Protein AF-A0ABD3CPG3-F1 (afdb_monomer_lite)

Secondary structure (DSSP, 8-state):
-HHHHHHHHHHHHHHHHHT-SS-SS---HHHHHHHHHHHHHHHHHHHHS----HHHHHHHHHHHHHHHHHHHHHHHHHH-TT----HHHHHHHHHHHHHHHHHHHHTSGGGSS-------------------------

Radius of gyration: 28.07 Å; chains: 1; bounding box: 62×87×64 Å

Organism: NCBI:txid1961234

pLDDT: mean 78.07, std 17.66, range [39.59, 97.38]

Structure (mmCIF, N/CA/C/O backbone):
data_AF-A0ABD3CPG3-F1
#
_entry.id   AF-A0ABD3CPG3-F1
#
loop_
_atom_site.group_PDB
_atom_site.id
_atom_site.type_symbol
_atom_site.label_atom_id
_atom_site.label_alt_id
_atom_site.label_comp_id
_atom_site.label_asym_id
_atom_site.label_entity_id
_atom_site.label_seq_id
_atom_site.pdbx_PDB_ins_code
_atom_site.Cartn_x
_atom_site.Cartn_y
_atom_site.Cartn_z
_atom_site.occupancy
_atom_site.B_iso_or_equiv
_atom_site.auth_seq_id
_atom_site.auth_comp_id
_atom_site.auth_asym_id
_atom_site.auth_atom_id
_atom_site.pdbx_PDB_model_num
ATOM 1 N N . MET A 1 1 ? 2.772 -10.998 -11.131 1.00 83.88 1 MET A N 1
ATOM 2 C CA . MET A 1 1 ? 3.399 -9.819 -10.514 1.00 83.88 1 MET A CA 1
ATOM 3 C C . MET A 1 1 ? 3.023 -9.788 -9.049 1.00 83.88 1 MET A C 1
ATOM 5 O O . MET A 1 1 ? 1.831 -9.742 -8.748 1.00 83.88 1 MET A O 1
ATOM 9 N N . ALA A 1 2 ? 4.011 -9.883 -8.163 1.00 90.69 2 ALA A N 1
ATOM 10 C CA . ALA A 1 2 ? 3.793 -9.853 -6.719 1.00 90.69 2 ALA A CA 1
ATOM 11 C C . ALA A 1 2 ? 3.176 -8.510 -6.305 1.00 90.69 2 ALA A C 1
ATOM 13 O O . ALA A 1 2 ? 2.151 -8.494 -5.635 1.00 90.69 2 ALA A O 1
ATOM 14 N N . ALA A 1 3 ? 3.704 -7.401 -6.834 1.00 93.81 3 ALA A N 1
ATOM 15 C CA . ALA A 1 3 ? 3.208 -6.053 -6.559 1.00 93.81 3 ALA A CA 1
ATOM 16 C C . ALA A 1 3 ? 1.709 -5.890 -6.831 1.00 93.81 3 ALA A C 1
ATOM 18 O O . ALA A 1 3 ? 0.969 -5.377 -5.995 1.00 93.81 3 ALA A O 1
ATOM 19 N N . TYR A 1 4 ? 1.246 -6.348 -7.998 1.00 94.81 4 TYR A N 1
ATOM 20 C CA . TYR A 1 4 ? -0.163 -6.239 -8.368 1.00 94.81 4 TYR A CA 1
ATOM 21 C C . TYR A 1 4 ? -1.054 -7.044 -7.417 1.00 94.81 4 TYR A C 1
ATOM 23 O O . TYR A 1 4 ? -2.069 -6.535 -6.947 1.00 94.81 4 TYR A O 1
ATOM 31 N N . ALA A 1 5 ? -0.655 -8.280 -7.100 1.00 95.75 5 ALA A N 1
ATOM 32 C CA . ALA A 1 5 ? -1.394 -9.133 -6.177 1.00 95.75 5 ALA A CA 1
ATOM 33 C C . ALA A 1 5 ? -1.479 -8.511 -4.772 1.00 95.75 5 ALA A C 1
ATOM 35 O O . ALA A 1 5 ? -2.570 -8.443 -4.209 1.00 95.75 5 ALA A O 1
ATOM 36 N N . SER A 1 6 ? -0.371 -7.976 -4.249 1.00 95.69 6 SER A N 1
ATOM 37 C CA . SER A 1 6 ? -0.346 -7.294 -2.950 1.00 95.69 6 SER A CA 1
ATOM 38 C C . SER A 1 6 ? -1.242 -6.050 -2.942 1.00 95.69 6 SER A C 1
ATOM 40 O O . SER A 1 6 ? -2.033 -5.859 -2.023 1.00 95.69 6 SER A O 1
ATOM 42 N N . LEU A 1 7 ? -1.210 -5.226 -3.997 1.00 97.06 7 LEU A N 1
ATOM 43 C CA . LEU A 1 7 ? -2.098 -4.062 -4.129 1.00 97.06 7 LEU A CA 1
ATOM 44 C C . LEU A 1 7 ? -3.584 -4.452 -4.172 1.00 97.06 7 LEU A C 1
ATOM 46 O O . LEU A 1 7 ? -4.422 -3.765 -3.583 1.00 97.06 7 LEU A O 1
ATOM 50 N N . VAL A 1 8 ? -3.917 -5.553 -4.855 1.00 96.62 8 VAL A N 1
ATOM 51 C CA . VAL A 1 8 ? -5.273 -6.119 -4.850 1.00 96.62 8 VAL A CA 1
ATOM 52 C C . VAL A 1 8 ? -5.670 -6.570 -3.442 1.00 96.62 8 VAL A C 1
ATOM 54 O O . VAL A 1 8 ? -6.793 -6.272 -3.035 1.00 96.62 8 VAL A O 1
ATOM 57 N N . SER A 1 9 ? -4.768 -7.210 -2.687 1.00 96.31 9 SER A N 1
ATOM 58 C CA . SER A 1 9 ? -5.029 -7.616 -1.294 1.00 96.31 9 SER A CA 1
ATOM 59 C C . SER A 1 9 ? -5.400 -6.414 -0.423 1.00 96.31 9 SER A C 1
ATOM 61 O O . SER A 1 9 ? -6.479 -6.372 0.172 1.00 96.31 9 SER A O 1
ATOM 63 N N . VAL A 1 10 ? -4.585 -5.353 -0.460 1.00 95.12 10 VAL A N 1
ATOM 64 C CA . VAL A 1 10 ? -4.842 -4.123 0.307 1.00 95.12 10 VAL A CA 1
ATOM 65 C C . VAL A 1 10 ? -6.179 -3.487 -0.086 1.00 95.12 10 VAL A C 1
ATOM 67 O O . VAL A 1 10 ? -6.959 -3.085 0.780 1.00 95.12 10 VAL A O 1
ATOM 70 N N . MET A 1 11 ? -6.488 -3.414 -1.385 1.00 94.88 11 MET A N 1
ATOM 71 C CA . MET A 1 11 ? -7.777 -2.895 -1.859 1.00 94.88 11 MET A CA 1
ATOM 72 C C . MET A 1 11 ? -8.952 -3.737 -1.345 1.00 94.88 11 MET A C 1
ATOM 74 O O . MET A 1 11 ? -9.971 -3.186 -0.925 1.00 94.88 11 MET A O 1
ATOM 78 N N . HIS A 1 12 ? -8.813 -5.062 -1.348 1.00 94.06 12 HIS A N 1
ATOM 79 C CA . HIS A 1 12 ? -9.841 -5.973 -0.860 1.00 94.06 12 HIS A CA 1
ATOM 80 C C . HIS A 1 12 ? -10.108 -5.788 0.640 1.00 94.06 12 HIS A C 1
ATOM 82 O O . HIS A 1 12 ? -11.267 -5.721 1.061 1.00 94.06 12 HIS A O 1
ATOM 88 N N . ILE A 1 13 ? -9.053 -5.620 1.439 1.00 90.69 13 ILE A N 1
ATOM 89 C CA . ILE A 1 13 ? -9.151 -5.320 2.871 1.00 90.69 13 ILE A CA 1
ATOM 90 C C . ILE A 1 13 ? -9.888 -3.991 3.087 1.00 90.69 13 ILE A C 1
ATOM 92 O O . ILE A 1 13 ? -10.866 -3.937 3.836 1.00 90.69 13 ILE A O 1
ATOM 96 N N . ILE A 1 14 ? -9.494 -2.933 2.369 1.00 89.31 14 ILE A N 1
ATOM 97 C CA . ILE A 1 14 ? -10.147 -1.614 2.429 1.00 89.31 14 ILE A CA 1
ATOM 98 C C . ILE A 1 14 ? -11.648 -1.717 2.121 1.00 89.31 14 ILE A C 1
ATOM 100 O O . ILE A 1 14 ? -12.474 -1.169 2.855 1.00 89.31 14 ILE A O 1
ATOM 104 N N . GLN A 1 15 ? -12.015 -2.433 1.055 1.00 88.94 15 GLN A N 1
ATOM 105 C CA . GLN A 1 15 ? -13.411 -2.625 0.656 1.00 88.94 15 GLN A CA 1
ATOM 106 C C . GLN A 1 15 ? -14.205 -3.416 1.699 1.00 88.94 15 GLN A C 1
ATOM 108 O O . GLN A 1 15 ? -15.339 -3.053 2.018 1.00 88.94 15 GLN A O 1
ATOM 113 N N . THR A 1 16 ? -13.609 -4.470 2.254 1.00 86.12 16 THR A N 1
ATOM 114 C CA . THR A 1 16 ? -14.237 -5.314 3.278 1.00 86.12 16 THR A CA 1
ATOM 115 C C . THR A 1 16 ? -14.566 -4.506 4.530 1.00 86.12 16 THR A C 1
ATOM 117 O O . THR A 1 16 ? -15.680 -4.583 5.044 1.00 86.12 16 THR A O 1
ATOM 120 N N . ILE A 1 17 ? -13.637 -3.659 4.977 1.00 82.88 17 ILE A N 1
ATOM 121 C CA . ILE A 1 17 ? -13.836 -2.766 6.124 1.00 82.88 17 ILE A CA 1
ATOM 122 C C . ILE A 1 17 ? -14.933 -1.741 5.836 1.00 82.88 17 ILE A C 1
ATOM 124 O O . ILE A 1 17 ? -15.800 -1.514 6.679 1.00 82.88 17 ILE A O 1
ATOM 128 N N . HIS A 1 18 ? -14.903 -1.124 4.652 1.00 81.06 18 HIS A N 1
ATOM 129 C CA . HIS A 1 18 ? -15.864 -0.092 4.265 1.00 81.06 18 HIS A CA 1
ATOM 130 C C . HIS A 1 18 ? -17.300 -0.630 4.194 1.00 81.06 18 HIS A C 1
ATOM 132 O O . HIS A 1 18 ? -18.243 0.058 4.579 1.00 81.06 18 HIS A O 1
ATOM 138 N N . ASN A 1 19 ? -17.471 -1.867 3.726 1.00 82.75 19 ASN A N 1
ATOM 139 C CA . ASN A 1 19 ? -18.782 -2.497 3.565 1.00 82.75 19 ASN A CA 1
ATOM 140 C C . ASN A 1 19 ? -19.282 -3.199 4.839 1.00 82.75 19 ASN A C 1
ATOM 142 O O . ASN A 1 19 ? -20.386 -3.747 4.845 1.00 82.75 19 ASN A O 1
ATOM 146 N N . HIS A 1 20 ? -18.497 -3.198 5.920 1.00 78.94 20 HIS A N 1
ATOM 147 C CA . HIS A 1 20 ? -18.881 -3.853 7.162 1.00 78.94 20 HIS A CA 1
ATOM 148 C C . HIS A 1 20 ? -19.984 -3.050 7.888 1.00 78.94 20 HIS A C 1
ATOM 150 O O . HIS A 1 20 ? -19.841 -1.842 8.076 1.00 78.94 20 HIS A O 1
ATOM 156 N N . PRO A 1 21 ? -21.073 -3.686 8.370 1.00 76.12 21 PRO A N 1
ATOM 157 C CA . PRO A 1 21 ? -22.209 -2.991 8.996 1.00 76.12 21 PRO A CA 1
ATOM 158 C C . PRO A 1 21 ? -21.849 -2.250 10.293 1.00 76.12 21 PRO A C 1
ATOM 160 O O . PRO A 1 21 ? -22.571 -1.355 10.729 1.00 76.12 21 PRO A O 1
ATOM 163 N N . ARG A 1 22 ? -20.739 -2.630 10.929 1.00 74.94 22 ARG A N 1
ATOM 164 C CA . ARG A 1 22 ? -20.135 -1.931 12.069 1.00 74.94 22 ARG A CA 1
ATOM 165 C C . ARG A 1 22 ? -18.634 -1.851 11.834 1.00 74.94 22 ARG A C 1
ATOM 167 O O . ARG A 1 22 ? -17.937 -2.750 12.304 1.00 74.94 22 ARG A O 1
ATOM 174 N N . PRO A 1 23 ? -18.140 -0.898 11.029 1.00 69.94 23 PRO A N 1
ATOM 175 C CA . PRO A 1 23 ? -16.740 -0.868 10.639 1.00 69.94 23 PRO A CA 1
ATOM 176 C C . PRO A 1 23 ? -15.877 -0.942 11.895 1.00 69.94 23 PRO A C 1
ATOM 178 O O . PRO A 1 23 ? -16.100 -0.145 12.810 1.00 69.94 23 PRO A O 1
ATOM 181 N N . PRO A 1 24 ? -14.927 -1.886 11.971 1.00 65.81 24 PRO A N 1
ATOM 182 C CA . PRO A 1 24 ? -14.122 -2.064 13.169 1.00 65.81 24 PRO A CA 1
ATOM 183 C C . PRO A 1 24 ? -13.219 -0.864 13.452 1.00 65.81 24 PRO A C 1
ATOM 185 O O . PRO A 1 24 ? -12.471 -0.929 14.403 1.00 65.81 24 PRO A O 1
ATOM 188 N N . ILE A 1 25 ? -13.246 0.189 12.625 1.00 66.50 25 ILE A N 1
ATOM 189 C CA . ILE A 1 25 ? -12.276 1.275 12.591 1.00 66.50 25 ILE A CA 1
ATOM 190 C C . ILE A 1 25 ? -12.991 2.559 12.163 1.00 66.50 25 ILE A C 1
ATOM 192 O O . ILE A 1 25 ? -13.694 2.578 11.148 1.00 66.50 25 ILE A O 1
ATOM 196 N N . SER A 1 26 ? -12.752 3.669 12.863 1.00 66.38 26 SER A N 1
ATOM 197 C CA . SER A 1 26 ? -13.087 5.011 12.369 1.00 66.38 26 SER A CA 1
ATOM 198 C C . SER A 1 26 ? -12.035 5.466 11.353 1.00 66.38 26 SER A C 1
ATOM 200 O O . SER A 1 26 ? -11.229 6.367 11.585 1.00 66.38 26 SER A O 1
ATOM 202 N N . PHE A 1 27 ? -11.999 4.797 10.202 1.00 65.00 27 PHE A N 1
ATOM 203 C CA . PHE A 1 27 ? -11.052 5.134 9.149 1.00 65.00 27 PHE A CA 1
ATOM 204 C C . PHE A 1 27 ? -11.272 6.575 8.677 1.00 65.00 27 PHE A C 1
ATOM 206 O O . PHE A 1 27 ? -12.356 6.958 8.234 1.00 65.00 27 PHE A O 1
ATOM 213 N N . TYR A 1 28 ? -10.228 7.399 8.762 1.00 66.81 28 TYR A N 1
ATOM 214 C CA . TYR A 1 28 ? -10.306 8.785 8.323 1.00 66.81 28 TYR A CA 1
ATOM 215 C C . TYR A 1 28 ? -10.476 8.814 6.800 1.00 66.81 28 TYR A C 1
ATOM 217 O O . TYR A 1 28 ? -9.536 8.512 6.059 1.00 66.81 28 TYR A O 1
ATOM 225 N N . ASN A 1 29 ? -11.657 9.229 6.329 1.00 72.75 29 ASN A N 1
ATOM 226 C CA . ASN A 1 29 ? -12.033 9.233 4.907 1.00 72.75 29 ASN A CA 1
ATOM 227 C C . ASN A 1 29 ? -10.952 9.818 3.977 1.00 72.75 29 ASN A C 1
ATOM 229 O O . ASN A 1 29 ? -10.787 9.364 2.849 1.00 72.75 29 ASN A O 1
ATOM 233 N N . LYS A 1 30 ? -10.176 10.809 4.441 1.00 83.00 30 LYS A N 1
ATOM 234 C CA . LYS A 1 30 ? -9.095 11.423 3.650 1.00 83.00 30 LYS A CA 1
ATOM 235 C C . LYS A 1 30 ? -7.890 10.501 3.430 1.00 83.00 30 LYS A C 1
ATOM 237 O O . LYS A 1 30 ? -7.390 10.447 2.312 1.00 83.00 30 LYS A O 1
ATOM 242 N N . GLN A 1 31 ? -7.416 9.802 4.465 1.00 84.00 31 GLN A N 1
ATOM 243 C CA . GLN A 1 31 ? -6.269 8.893 4.333 1.00 84.00 31 GLN A CA 1
ATOM 244 C C . GLN A 1 31 ? -6.640 7.680 3.497 1.00 84.00 31 GLN A C 1
ATOM 246 O O . GLN A 1 31 ? -5.894 7.321 2.595 1.00 84.00 31 GLN A O 1
ATOM 251 N N . LEU A 1 32 ? -7.825 7.118 3.743 1.00 84.06 32 LEU A N 1
ATOM 252 C CA . LEU A 1 32 ? -8.318 5.974 2.990 1.00 84.06 32 LEU A CA 1
ATOM 253 C C . LEU A 1 32 ? -8.492 6.314 1.510 1.00 84.06 32 LEU A C 1
ATOM 255 O O . LEU A 1 32 ? -8.044 5.567 0.647 1.00 84.06 32 LEU A O 1
ATOM 259 N N . LYS A 1 33 ? -9.062 7.487 1.211 1.00 88.06 33 LYS A N 1
ATOM 260 C CA . LYS A 1 33 ? -9.171 7.981 -0.163 1.00 88.06 33 LYS A CA 1
ATOM 261 C C . LYS A 1 33 ? -7.800 8.176 -0.808 1.00 88.06 33 LYS A C 1
ATOM 263 O O . LYS A 1 33 ? -7.614 7.785 -1.952 1.00 88.06 33 LYS A O 1
ATOM 268 N N . SER A 1 34 ? -6.836 8.749 -0.085 1.00 91.38 34 SER A N 1
ATOM 269 C CA . SER A 1 34 ? -5.472 8.919 -0.599 1.00 91.38 34 SER A CA 1
ATOM 270 C C . SER A 1 34 ? -4.797 7.577 -0.88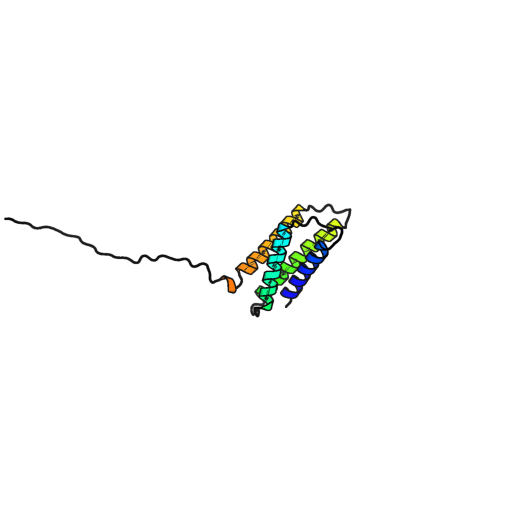6 1.00 91.38 34 SER A C 1
ATOM 272 O O . SER A 1 34 ? -4.178 7.424 -1.932 1.00 91.38 34 SER A O 1
ATOM 274 N N . LEU A 1 35 ? -4.938 6.610 0.022 1.00 92.50 35 LEU A N 1
ATOM 275 C CA . LEU A 1 35 ? -4.408 5.260 -0.138 1.00 92.50 35 LEU A CA 1
ATOM 276 C C . LEU A 1 35 ? -5.055 4.552 -1.335 1.00 92.50 35 LEU A C 1
ATOM 278 O O . LEU A 1 35 ? -4.346 4.054 -2.199 1.00 92.50 35 LEU A O 1
ATOM 282 N N . THR A 1 36 ? -6.385 4.599 -1.434 1.00 93.31 36 THR A N 1
ATOM 283 C CA . THR A 1 36 ? -7.156 4.029 -2.553 1.00 93.31 36 THR A CA 1
ATOM 284 C C . THR A 1 36 ? -6.699 4.617 -3.886 1.00 93.31 36 THR A C 1
ATOM 286 O O . THR A 1 36 ? -6.396 3.871 -4.810 1.00 93.31 36 THR A O 1
ATOM 289 N N . ASN A 1 37 ? -6.573 5.946 -3.973 1.00 94.56 37 ASN A N 1
ATOM 290 C CA . ASN A 1 37 ? -6.106 6.620 -5.185 1.00 94.56 37 ASN A CA 1
ATOM 291 C C . ASN A 1 37 ? -4.697 6.164 -5.585 1.00 94.56 37 ASN A C 1
ATOM 293 O O . ASN A 1 37 ? -4.449 5.911 -6.762 1.00 94.56 37 ASN A O 1
ATOM 297 N N . ASN A 1 38 ? -3.787 6.047 -4.613 1.00 94.81 38 ASN A N 1
ATOM 298 C CA . ASN A 1 38 ? -2.430 5.576 -4.868 1.00 94.81 38 ASN A CA 1
ATOM 299 C C . ASN A 1 38 ? -2.412 4.129 -5.368 1.00 94.81 38 ASN A C 1
ATOM 301 O O . ASN A 1 38 ? -1.724 3.837 -6.341 1.00 94.81 38 ASN A O 1
ATOM 305 N N . ILE A 1 39 ? -3.187 3.244 -4.738 1.00 95.50 39 ILE A N 1
ATOM 306 C CA . ILE A 1 39 ? -3.281 1.835 -5.131 1.00 95.50 39 ILE A CA 1
ATOM 307 C C . ILE A 1 39 ? -3.836 1.711 -6.551 1.00 95.50 39 ILE A C 1
ATOM 309 O O . ILE A 1 39 ? -3.230 1.038 -7.378 1.00 95.50 39 ILE A O 1
ATOM 313 N N . THR A 1 40 ? -4.938 2.401 -6.861 1.00 95.19 40 THR A N 1
ATOM 314 C CA . THR A 1 40 ? -5.540 2.378 -8.202 1.00 95.19 40 THR A CA 1
ATOM 315 C C . THR A 1 40 ? -4.572 2.884 -9.266 1.00 95.19 40 THR A C 1
ATOM 317 O O . THR A 1 40 ? -4.456 2.266 -10.321 1.00 95.19 40 THR A O 1
ATOM 320 N N . PHE A 1 41 ? -3.843 3.969 -8.988 1.00 94.19 41 PHE A N 1
ATOM 321 C CA . PHE A 1 41 ? -2.820 4.469 -9.905 1.00 94.19 41 PHE A CA 1
ATOM 322 C C . PHE A 1 41 ? -1.736 3.413 -10.174 1.00 94.19 41 PHE A C 1
ATOM 324 O O . PHE A 1 41 ? -1.393 3.155 -11.325 1.00 94.19 41 PHE A O 1
ATOM 331 N N . LEU A 1 42 ? -1.215 2.776 -9.121 1.00 94.06 42 LEU A N 1
ATOM 332 C CA . LEU A 1 42 ? -0.153 1.774 -9.240 1.00 94.06 42 LEU A CA 1
ATOM 333 C C . LEU A 1 42 ? -0.628 0.503 -9.958 1.00 94.06 42 LEU A C 1
ATOM 335 O O . LEU A 1 42 ? 0.113 -0.046 -10.767 1.00 94.06 42 LEU A O 1
ATOM 339 N N . GLN A 1 43 ? -1.866 0.063 -9.718 1.00 94.19 43 GLN A N 1
ATOM 340 C CA . GLN A 1 43 ? -2.480 -1.052 -10.446 1.00 94.19 43 GLN A CA 1
ATOM 341 C C . GLN A 1 43 ? -2.584 -0.750 -11.945 1.00 94.19 43 GLN A C 1
ATOM 343 O O . GLN A 1 43 ? -2.125 -1.548 -12.756 1.00 94.19 43 GLN A O 1
ATOM 348 N N . GLN A 1 44 ? -3.098 0.428 -12.313 1.00 92.81 44 GLN A N 1
ATOM 349 C CA . GLN A 1 44 ? -3.176 0.857 -13.716 1.00 92.81 44 GLN A CA 1
ATOM 350 C C . GLN A 1 44 ? -1.792 0.951 -14.363 1.00 92.81 44 GLN A C 1
ATOM 352 O O . GLN A 1 44 ? -1.614 0.573 -15.523 1.00 92.8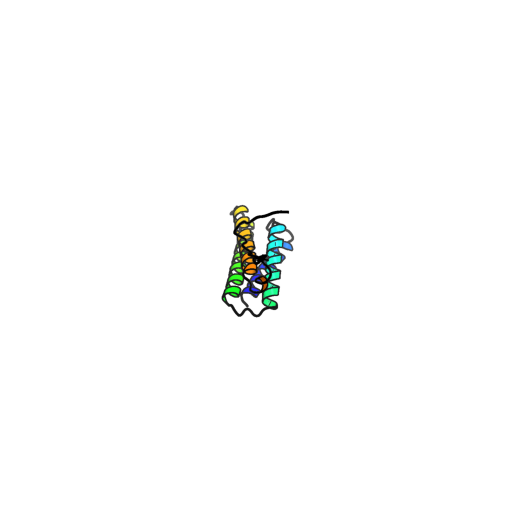1 44 GLN A O 1
ATOM 357 N N . PHE A 1 45 ? -0.801 1.444 -13.617 1.00 90.81 45 PHE A N 1
ATOM 358 C CA . PHE A 1 45 ? 0.578 1.505 -14.081 1.00 90.81 45 PHE A CA 1
ATOM 359 C C . PHE A 1 45 ? 1.120 0.108 -14.405 1.00 90.81 45 PHE A C 1
ATOM 361 O O . PHE A 1 45 ? 1.618 -0.085 -15.512 1.00 90.81 45 PHE A O 1
ATOM 368 N N . LEU A 1 46 ? 0.954 -0.851 -13.487 1.00 90.94 46 LEU A N 1
ATOM 369 C CA . LEU A 1 46 ? 1.379 -2.250 -13.631 1.00 90.94 46 LEU A CA 1
ATOM 370 C C . LEU A 1 46 ? 0.666 -2.989 -14.773 1.00 90.94 46 LEU A C 1
ATOM 372 O O . LEU A 1 46 ? 1.246 -3.877 -15.385 1.00 90.94 46 LEU A O 1
ATOM 376 N N . GLU A 1 47 ? -0.588 -2.644 -15.060 1.00 90.56 47 GLU A N 1
ATOM 377 C CA . GLU A 1 47 ? -1.338 -3.216 -16.187 1.00 90.56 47 GLU A CA 1
ATOM 378 C C . GLU A 1 47 ? -0.886 -2.651 -17.538 1.00 90.56 47 GLU A C 1
ATOM 380 O O . GLU A 1 47 ? -0.928 -3.346 -18.552 1.00 90.56 47 GLU A O 1
ATOM 385 N N . THR A 1 48 ? -0.476 -1.381 -17.560 1.00 87.06 48 THR A N 1
ATOM 386 C CA . THR A 1 48 ? -0.167 -0.655 -18.801 1.00 87.06 48 THR A CA 1
ATOM 387 C C . THR A 1 48 ? 1.309 -0.751 -19.188 1.00 87.06 48 THR A C 1
ATOM 389 O O . THR A 1 48 ? 1.642 -0.663 -20.369 1.00 87.06 48 THR A O 1
ATOM 392 N N . HIS A 1 49 ? 2.203 -0.919 -18.213 1.00 83.00 49 HIS A N 1
ATOM 393 C CA . HIS A 1 49 ? 3.647 -0.919 -18.425 1.00 83.00 49 HIS A CA 1
ATOM 394 C C . HIS A 1 49 ? 4.233 -2.275 -18.048 1.00 83.00 49 HIS A C 1
ATOM 396 O O . HIS A 1 49 ? 4.013 -2.773 -16.947 1.00 83.00 49 HIS A O 1
ATOM 402 N N . SER A 1 50 ? 5.039 -2.843 -18.945 1.00 77.44 50 SER A N 1
ATOM 403 C CA . SER A 1 50 ? 5.907 -3.961 -18.586 1.00 77.44 50 SER A CA 1
ATOM 404 C C . SER A 1 50 ? 7.001 -3.424 -17.671 1.00 77.44 50 SER A C 1
ATOM 406 O O . SER A 1 50 ? 7.821 -2.611 -18.100 1.00 77.44 50 SER A O 1
ATOM 408 N N . ILE A 1 51 ? 6.993 -3.832 -16.405 1.00 74.44 51 ILE A N 1
ATOM 409 C CA . ILE A 1 51 ? 8.079 -3.500 -15.489 1.00 74.44 51 ILE A CA 1
ATOM 410 C C . ILE A 1 51 ? 9.275 -4.379 -15.856 1.00 74.44 51 ILE A C 1
ATOM 412 O O . ILE A 1 51 ? 9.241 -5.588 -15.673 1.00 74.44 51 ILE A O 1
ATOM 416 N N . GLU A 1 52 ? 10.310 -3.760 -16.417 1.00 71.12 52 GLU A N 1
ATOM 417 C CA . GLU A 1 52 ? 11.605 -4.407 -16.678 1.00 71.12 52 GLU A CA 1
ATOM 418 C C . GLU A 1 52 ? 12.556 -4.296 -15.471 1.00 71.12 52 GLU A C 1
ATOM 420 O O . GLU A 1 52 ? 13.575 -4.980 -15.418 1.00 71.12 52 GLU A O 1
ATOM 425 N N . ASP A 1 53 ? 12.227 -3.427 -14.509 1.00 74.50 53 ASP A N 1
ATOM 426 C CA . ASP A 1 53 ? 12.975 -3.216 -13.269 1.00 74.50 53 ASP A CA 1
ATOM 427 C C . ASP A 1 53 ? 12.297 -3.934 -12.095 1.00 74.50 53 ASP A C 1
ATOM 429 O O . ASP A 1 53 ? 11.385 -3.395 -11.456 1.00 74.50 53 ASP A O 1
ATOM 433 N N . ASP A 1 54 ? 12.790 -5.132 -11.776 1.00 76.94 54 ASP A N 1
ATOM 434 C CA . ASP A 1 54 ? 12.364 -5.920 -10.612 1.00 76.94 54 ASP A CA 1
ATOM 435 C C . ASP A 1 54 ? 12.431 -5.110 -9.298 1.00 76.94 54 ASP A C 1
ATOM 437 O O . ASP A 1 54 ? 11.682 -5.374 -8.353 1.00 76.94 54 ASP A O 1
ATOM 441 N N . GLY A 1 55 ? 13.286 -4.080 -9.226 1.00 87.25 55 GLY A N 1
ATOM 442 C CA . GLY A 1 55 ? 13.399 -3.188 -8.074 1.00 87.25 55 GLY A CA 1
ATOM 443 C C . GLY A 1 55 ? 12.160 -2.317 -7.857 1.00 87.25 55 GLY A C 1
ATOM 444 O O . GLY A 1 55 ? 11.734 -2.127 -6.714 1.00 87.25 55 GLY A O 1
ATOM 445 N N . LEU A 1 56 ? 11.540 -1.811 -8.928 1.00 89.56 56 LEU A N 1
ATOM 446 C CA . LEU A 1 56 ? 10.293 -1.050 -8.830 1.00 89.56 56 LEU A CA 1
ATOM 447 C C . LEU A 1 56 ? 9.133 -1.955 -8.409 1.00 89.56 56 LEU A C 1
ATOM 449 O O . LEU A 1 56 ? 8.346 -1.564 -7.544 1.00 89.56 56 LEU A O 1
ATOM 453 N N . GLU A 1 57 ? 9.050 -3.165 -8.974 1.00 91.50 57 GLU A N 1
ATOM 454 C CA . GLU A 1 57 ? 8.037 -4.143 -8.570 1.00 91.50 57 GLU A CA 1
ATOM 455 C C . GLU A 1 57 ? 8.185 -4.495 -7.082 1.00 91.50 57 GLU A C 1
ATOM 457 O O . GLU A 1 57 ? 7.210 -4.406 -6.334 1.00 91.50 57 GLU A O 1
ATOM 462 N N . SER A 1 58 ? 9.404 -4.803 -6.623 1.00 93.12 58 SER A N 1
ATOM 463 C CA . SER A 1 58 ? 9.667 -5.125 -5.215 1.00 93.12 58 SER A CA 1
ATOM 464 C C . SER A 1 58 ? 9.255 -3.987 -4.284 1.00 93.12 58 SER A C 1
ATOM 466 O O . SER A 1 58 ? 8.527 -4.221 -3.327 1.00 93.12 58 SER A O 1
ATOM 468 N N . ARG A 1 59 ? 9.627 -2.736 -4.589 1.00 94.94 59 ARG A N 1
ATOM 469 C CA . ARG A 1 59 ? 9.263 -1.573 -3.756 1.00 94.94 59 ARG A CA 1
ATOM 470 C C . ARG A 1 59 ? 7.751 -1.386 -3.634 1.00 94.94 59 ARG A C 1
ATOM 472 O O . ARG A 1 59 ? 7.268 -1.010 -2.568 1.00 94.94 59 ARG A O 1
ATOM 479 N N . ILE A 1 60 ? 7.006 -1.616 -4.719 1.00 95.19 60 ILE A N 1
ATOM 480 C CA . ILE A 1 60 ? 5.539 -1.546 -4.693 1.00 95.19 60 ILE A CA 1
ATOM 481 C C . ILE A 1 60 ? 4.974 -2.673 -3.823 1.00 95.19 60 ILE A C 1
ATOM 483 O O . ILE A 1 60 ? 4.086 -2.414 -3.011 1.00 95.19 60 ILE A O 1
ATOM 487 N N . ALA A 1 61 ? 5.484 -3.898 -3.979 1.00 95.69 61 ALA A N 1
ATOM 488 C CA . ALA A 1 61 ? 5.059 -5.046 -3.184 1.00 95.69 61 ALA A CA 1
ATOM 489 C C . ALA A 1 61 ? 5.332 -4.827 -1.687 1.00 95.69 61 ALA A C 1
ATOM 491 O O . ALA A 1 61 ? 4.423 -4.986 -0.879 1.00 95.69 61 ALA A O 1
ATOM 492 N N . ASP A 1 62 ? 6.533 -4.370 -1.327 1.00 96.69 62 ASP A N 1
ATOM 493 C CA . ASP A 1 62 ? 6.933 -4.103 0.058 1.00 96.69 62 ASP A CA 1
ATOM 494 C C . ASP A 1 62 ? 6.046 -3.034 0.712 1.00 96.69 62 ASP A C 1
ATOM 496 O O . ASP A 1 62 ? 5.571 -3.207 1.836 1.00 96.69 62 ASP A O 1
ATOM 500 N N . ALA A 1 63 ? 5.759 -1.941 -0.006 1.00 97.06 63 ALA A N 1
ATOM 501 C CA . ALA A 1 63 ? 4.853 -0.901 0.479 1.00 97.06 63 ALA A CA 1
ATOM 502 C C . ALA A 1 63 ? 3.409 -1.413 0.637 1.00 97.06 63 ALA A C 1
ATOM 504 O O . ALA A 1 63 ? 2.707 -1.003 1.564 1.00 97.06 63 ALA A O 1
ATOM 505 N N . ALA A 1 64 ? 2.961 -2.316 -0.241 1.00 97.38 64 ALA A N 1
ATOM 506 C CA . ALA A 1 64 ? 1.649 -2.945 -0.142 1.00 97.38 64 ALA A CA 1
ATOM 507 C C . ALA A 1 64 ? 1.556 -3.911 1.047 1.00 97.38 64 ALA A C 1
ATOM 509 O O . ALA A 1 64 ? 0.592 -3.816 1.801 1.00 97.38 64 ALA A O 1
ATOM 510 N N . TYR A 1 65 ? 2.568 -4.747 1.282 1.00 97.38 65 TYR A N 1
ATOM 511 C CA . TYR A 1 65 ? 2.617 -5.601 2.472 1.00 97.38 65 TYR A CA 1
ATOM 512 C C . TYR A 1 65 ? 2.640 -4.781 3.762 1.00 97.38 65 TYR A C 1
ATOM 514 O O . TYR A 1 65 ? 1.877 -5.055 4.682 1.00 97.38 65 TYR A O 1
ATOM 522 N N . ALA A 1 66 ? 3.419 -3.696 3.808 1.00 96.44 66 ALA A N 1
ATOM 523 C CA . ALA A 1 66 ? 3.395 -2.791 4.953 1.00 96.44 66 ALA A CA 1
ATOM 524 C C . ALA A 1 66 ? 2.000 -2.176 5.176 1.00 96.44 66 ALA A C 1
ATOM 526 O O . ALA A 1 66 ? 1.569 -2.011 6.318 1.00 96.44 66 ALA A O 1
ATOM 527 N N . ALA A 1 67 ? 1.280 -1.829 4.101 1.00 94.81 67 ALA A N 1
ATOM 528 C CA . ALA A 1 67 ? -0.091 -1.332 4.192 1.00 94.81 67 ALA A CA 1
ATOM 529 C C . ALA A 1 67 ? -1.036 -2.382 4.793 1.00 94.81 67 ALA A C 1
ATOM 531 O O . ALA A 1 67 ? -1.810 -2.054 5.688 1.00 94.81 67 ALA A O 1
ATOM 532 N N . GLU A 1 68 ? -0.962 -3.617 4.301 1.00 94.25 68 GLU A N 1
ATOM 533 C CA . GLU A 1 68 ? -1.735 -4.766 4.774 1.00 94.25 68 GLU A CA 1
ATOM 534 C C . GLU A 1 68 ? -1.493 -5.005 6.267 1.00 94.25 68 GLU A C 1
ATOM 536 O O . GLU A 1 68 ? -2.431 -4.873 7.055 1.00 94.25 68 GLU A O 1
ATOM 541 N N . ASP A 1 69 ? -0.233 -5.171 6.676 1.00 93.31 69 ASP A N 1
ATOM 542 C CA . ASP A 1 69 ? 0.164 -5.393 8.071 1.00 93.31 69 ASP A CA 1
ATOM 543 C C . ASP A 1 69 ? -0.369 -4.305 9.015 1.00 93.31 69 ASP A C 1
ATOM 545 O O . ASP A 1 69 ? -0.885 -4.588 10.099 1.00 93.31 69 ASP A O 1
ATOM 549 N N . ILE A 1 70 ? -0.264 -3.031 8.618 1.00 91.56 70 ILE A N 1
ATOM 550 C CA . ILE A 1 70 ? -0.731 -1.898 9.430 1.00 91.56 70 ILE A CA 1
ATOM 551 C C . ILE A 1 70 ? -2.251 -1.934 9.604 1.00 91.56 70 ILE A C 1
ATOM 553 O O . ILE A 1 70 ? -2.751 -1.625 10.690 1.00 91.56 70 ILE A O 1
ATOM 557 N N . ILE A 1 71 ? -2.991 -2.261 8.544 1.00 89.25 71 ILE A N 1
ATOM 558 C CA . ILE A 1 71 ? -4.454 -2.284 8.576 1.00 89.25 71 ILE A CA 1
ATOM 559 C C . ILE A 1 71 ? -4.948 -3.505 9.354 1.00 89.25 71 ILE A C 1
ATOM 561 O O . ILE A 1 71 ? -5.799 -3.353 10.230 1.00 89.25 71 ILE A O 1
ATOM 565 N N . GLU A 1 72 ? -4.401 -4.688 9.086 1.00 89.44 72 GLU A N 1
ATOM 566 C CA . GLU A 1 72 ? -4.783 -5.934 9.751 1.00 89.44 72 GLU A CA 1
ATOM 567 C C . GLU A 1 72 ? -4.457 -5.918 11.241 1.00 89.44 72 GLU A C 1
ATOM 569 O O . GLU A 1 72 ? -5.314 -6.248 12.063 1.00 89.44 72 GLU A O 1
ATOM 574 N N . SER A 1 73 ? -3.261 -5.454 11.609 1.00 87.81 73 SER A N 1
ATOM 575 C CA . SER A 1 73 ? -2.866 -5.305 13.012 1.00 87.81 73 SER A CA 1
ATOM 576 C C . SER A 1 73 ? -3.814 -4.361 13.756 1.00 87.81 73 SER A C 1
ATOM 578 O O . SER A 1 73 ? -4.307 -4.681 14.836 1.00 87.81 73 SER A O 1
ATOM 580 N N . HIS A 1 74 ? -4.194 -3.244 13.128 1.00 84.81 74 HIS A N 1
ATOM 581 C CA . HIS A 1 74 ? -5.137 -2.306 13.730 1.00 84.81 74 HIS A CA 1
ATOM 582 C C . HIS A 1 74 ? -6.564 -2.858 13.870 1.00 84.81 74 HIS A C 1
ATOM 584 O O . HIS A 1 74 ? -7.290 -2.468 14.790 1.00 84.81 74 HIS A O 1
ATOM 590 N N . ILE A 1 75 ? -6.984 -3.751 12.969 1.00 83.12 75 ILE A N 1
ATOM 591 C CA . ILE A 1 75 ? -8.244 -4.494 13.107 1.00 83.12 75 ILE A CA 1
ATOM 592 C C . ILE A 1 75 ? -8.152 -5.456 14.285 1.00 83.12 75 ILE A C 1
ATOM 594 O O . ILE A 1 75 ? -9.048 -5.463 15.128 1.00 83.12 75 ILE A O 1
ATOM 598 N N . ALA A 1 76 ? -7.080 -6.247 14.356 1.00 83.94 76 ALA A N 1
ATOM 599 C CA . ALA A 1 76 ? -6.865 -7.214 15.426 1.00 83.94 76 ALA A CA 1
ATOM 600 C C . ALA A 1 76 ? -6.870 -6.532 16.803 1.00 83.94 76 ALA A C 1
ATOM 602 O O . ALA A 1 76 ? -7.569 -6.986 17.709 1.00 83.94 76 ALA A O 1
ATOM 603 N N . ASP A 1 77 ? -6.193 -5.388 16.923 1.00 81.06 77 ASP A N 1
ATOM 604 C CA . ASP A 1 77 ? -6.161 -4.581 18.146 1.00 81.06 77 ASP A CA 1
ATOM 605 C C . ASP A 1 77 ? -7.547 -4.081 18.572 1.00 81.06 77 ASP A C 1
ATOM 607 O O . ASP A 1 77 ? -7.836 -4.003 19.761 1.00 81.06 77 ASP A O 1
ATOM 611 N N . GLN A 1 78 ? -8.429 -3.749 17.624 1.00 75.62 78 GLN A N 1
ATOM 612 C CA . GLN A 1 78 ? -9.784 -3.279 17.941 1.00 75.62 78 GLN A CA 1
ATOM 613 C C . GLN A 1 78 ? -10.760 -4.402 18.286 1.00 75.62 78 GLN A C 1
ATOM 615 O O . GLN A 1 78 ? -11.777 -4.152 18.935 1.00 75.62 78 GLN A O 1
ATOM 620 N N . ILE A 1 79 ? -10.462 -5.631 17.868 1.00 76.00 79 ILE A N 1
ATOM 621 C CA . ILE A 1 79 ? -11.228 -6.818 18.256 1.00 76.00 79 ILE A CA 1
ATOM 622 C C . ILE A 1 79 ? -10.796 -7.301 19.648 1.00 76.00 79 ILE A C 1
ATOM 624 O O . ILE A 1 79 ? -11.616 -7.856 20.381 1.00 76.00 79 ILE A O 1
ATOM 628 N N . GLU A 1 80 ? -9.537 -7.086 20.038 1.00 73.38 80 GLU A N 1
ATOM 629 C CA . GLU A 1 80 ? -8.999 -7.543 21.318 1.00 73.38 80 GLU A CA 1
ATOM 630 C C . GLU A 1 80 ? -9.312 -6.544 22.462 1.00 73.38 80 GLU A C 1
ATOM 632 O O . GLU A 1 80 ? -8.710 -5.474 22.546 1.00 73.38 80 GLU A O 1
ATOM 637 N N . PRO A 1 81 ? -10.204 -6.878 23.418 1.00 60.19 81 PRO A N 1
ATOM 638 C CA . PRO A 1 81 ? -10.677 -5.939 24.448 1.00 60.19 81 PRO A CA 1
ATOM 639 C C . PRO A 1 81 ? -9.597 -5.503 25.455 1.00 60.19 81 PRO A C 1
ATOM 641 O O . PRO A 1 81 ? -9.835 -4.620 26.278 1.00 60.19 81 PRO A O 1
ATOM 644 N N . THR A 1 82 ? -8.423 -6.132 25.421 1.00 61.91 82 THR A N 1
ATOM 645 C CA . THR A 1 82 ? -7.306 -5.928 26.351 1.00 61.91 82 THR A CA 1
ATOM 646 C C . THR A 1 82 ? -6.195 -5.033 25.806 1.00 61.91 82 THR A C 1
ATOM 648 O O . THR A 1 82 ? -5.328 -4.626 26.581 1.00 61.91 82 THR A O 1
ATOM 651 N N . LYS A 1 83 ? -6.205 -4.694 24.510 1.00 60.28 83 LYS A N 1
ATOM 652 C CA . LYS A 1 83 ? -5.175 -3.857 23.881 1.00 60.28 83 LYS A CA 1
ATOM 653 C C . LYS A 1 83 ? -5.755 -2.527 23.430 1.00 60.28 83 LYS A C 1
ATOM 655 O O . LYS A 1 83 ? -6.161 -2.344 22.291 1.00 60.28 83 LYS A O 1
ATOM 660 N N . THR A 1 84 ? -5.708 -1.535 24.312 1.00 56.25 84 THR A N 1
ATOM 661 C CA . THR A 1 84 ? -5.931 -0.141 23.916 1.00 56.25 84 THR A CA 1
ATOM 662 C C . THR A 1 84 ? -4.676 0.386 23.216 1.00 56.25 84 THR A C 1
ATOM 664 O O . THR A 1 84 ? -3.911 1.168 23.783 1.00 56.25 84 THR A O 1
ATOM 667 N N . LEU A 1 85 ? -4.399 -0.083 21.998 1.00 59.19 85 LEU A N 1
ATOM 668 C CA . LEU A 1 85 ? -3.320 0.486 21.198 1.00 59.19 85 LEU A CA 1
ATOM 669 C C . LEU A 1 85 ? -3.726 1.864 20.671 1.00 59.19 85 LEU A C 1
ATOM 671 O O . LEU A 1 85 ? -4.870 2.136 20.305 1.00 59.19 85 LEU A O 1
ATOM 675 N N . CYS A 1 86 ? -2.764 2.779 20.718 1.00 63.00 86 CYS A N 1
ATOM 676 C CA . CYS A 1 86 ? -2.989 4.190 20.466 1.00 63.00 86 CYS A CA 1
ATOM 677 C C . CYS A 1 86 ? -3.308 4.408 18.983 1.00 63.00 86 CYS A C 1
ATOM 679 O O . CYS A 1 86 ? -2.429 4.243 18.144 1.00 63.00 86 CYS A O 1
ATOM 681 N N . SER A 1 87 ? -4.516 4.871 18.644 1.00 71.38 87 SER A N 1
ATOM 682 C CA . SER A 1 87 ? -4.900 5.230 17.263 1.00 71.38 87 SER A CA 1
ATOM 683 C C . SER A 1 87 ? -3.899 6.181 16.579 1.00 71.38 87 SER A C 1
ATOM 685 O O . SER A 1 87 ? -3.825 6.245 15.353 1.00 71.38 87 SER A O 1
ATOM 687 N N . THR A 1 88 ? -3.084 6.893 17.365 1.00 78.94 88 THR A N 1
ATOM 688 C CA . THR A 1 88 ? -1.971 7.726 16.896 1.00 78.94 88 THR A CA 1
ATOM 689 C C . THR A 1 88 ? -0.861 6.925 16.206 1.00 78.94 88 THR A C 1
ATOM 691 O O . THR A 1 88 ? -0.352 7.387 15.186 1.00 78.94 88 THR A O 1
ATOM 694 N N . SER A 1 89 ? -0.469 5.746 16.712 1.00 83.00 89 SER A N 1
ATOM 695 C CA . SER A 1 89 ? 0.592 4.938 16.086 1.00 83.00 89 SER A CA 1
ATOM 696 C C . SER A 1 89 ? 0.133 4.402 14.733 1.00 83.00 89 SER A C 1
ATOM 698 O O . SER A 1 89 ? 0.839 4.585 13.742 1.00 83.00 89 SER A O 1
ATOM 700 N N . PHE A 1 90 ? -1.088 3.862 14.670 1.00 85.12 90 PHE A N 1
ATOM 701 C CA . PHE A 1 90 ? -1.735 3.452 13.424 1.00 85.12 90 PHE A CA 1
ATOM 702 C C . PHE A 1 90 ? -1.760 4.594 12.401 1.00 85.12 90 PHE A C 1
ATOM 704 O O . PHE A 1 90 ? -1.304 4.440 11.269 1.00 85.12 90 PHE A O 1
ATOM 711 N N . TYR A 1 91 ? -2.216 5.776 12.817 1.00 84.56 91 TYR A N 1
ATOM 712 C CA . TYR A 1 91 ? -2.305 6.945 11.948 1.00 84.56 91 TYR A CA 1
ATOM 713 C C . TYR A 1 91 ? -0.957 7.365 11.353 1.00 84.56 91 TYR A C 1
ATOM 715 O O . TYR A 1 91 ? -0.872 7.702 10.168 1.00 84.56 91 TYR A O 1
ATOM 723 N N . ILE A 1 92 ? 0.092 7.376 12.180 1.00 89.12 92 ILE A N 1
ATOM 724 C CA . ILE A 1 92 ? 1.446 7.731 11.753 1.00 89.12 92 ILE A CA 1
ATOM 725 C C . ILE A 1 92 ? 1.962 6.695 10.755 1.00 89.12 92 ILE A C 1
ATOM 727 O O . ILE A 1 92 ? 2.470 7.081 9.703 1.00 89.12 92 ILE A O 1
ATOM 731 N N . SER A 1 93 ? 1.805 5.405 11.051 1.00 91.00 93 SER A N 1
ATOM 732 C CA . SER A 1 93 ? 2.262 4.322 10.178 1.00 91.00 93 SER A CA 1
ATOM 733 C C . SER A 1 93 ? 1.534 4.335 8.833 1.00 91.00 93 SER A C 1
ATOM 735 O O . SER A 1 93 ? 2.178 4.300 7.788 1.00 91.00 93 SER A O 1
ATOM 737 N N . LEU A 1 94 ? 0.212 4.518 8.836 1.00 90.81 94 LEU A N 1
ATOM 738 C CA . LEU A 1 94 ? -0.571 4.619 7.605 1.00 90.81 94 LEU A CA 1
ATOM 739 C C . LEU A 1 94 ? -0.172 5.842 6.763 1.00 90.81 94 LEU A C 1
ATOM 741 O O . LEU A 1 94 ? -0.111 5.768 5.537 1.00 90.81 94 LEU A O 1
ATOM 745 N N . ARG A 1 95 ? 0.132 6.983 7.402 1.00 92.12 95 ARG A N 1
ATOM 746 C CA . ARG A 1 95 ? 0.653 8.161 6.688 1.00 92.12 95 ARG A CA 1
ATOM 747 C C . ARG A 1 95 ? 1.984 7.894 6.005 1.00 92.12 95 ARG A C 1
ATOM 749 O O . ARG A 1 95 ? 2.156 8.385 4.895 1.00 92.12 95 ARG A O 1
ATOM 756 N N . LYS A 1 96 ? 2.883 7.144 6.643 1.00 94.56 96 LYS A N 1
ATOM 757 C CA . LYS A 1 96 ? 4.173 6.779 6.049 1.00 94.56 96 LYS A CA 1
ATOM 758 C C . LYS A 1 96 ? 3.972 5.939 4.796 1.00 94.56 96 LYS A C 1
ATOM 760 O O . LYS A 1 96 ? 4.430 6.348 3.744 1.00 94.56 96 LYS A O 1
ATOM 765 N N . VAL A 1 97 ? 3.148 4.895 4.862 1.00 95.06 97 VAL A N 1
ATOM 766 C CA . VAL A 1 97 ? 2.838 4.064 3.685 1.00 95.06 97 VAL A CA 1
ATOM 767 C C . VAL A 1 97 ? 2.234 4.878 2.537 1.00 95.06 97 VAL A C 1
ATOM 769 O O . VAL A 1 97 ? 2.604 4.710 1.378 1.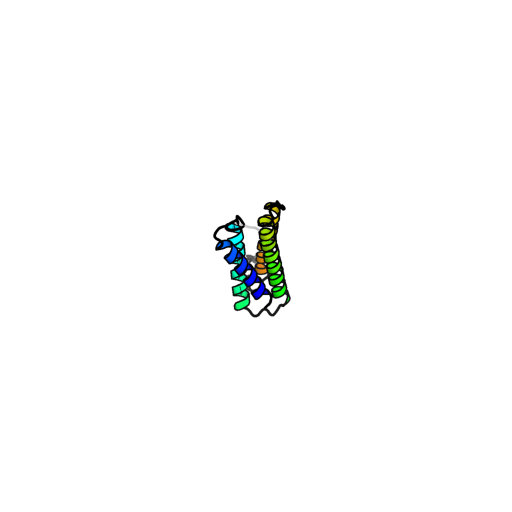00 95.06 97 VAL A O 1
ATOM 772 N N . ILE A 1 98 ? 1.331 5.819 2.832 1.00 94.19 98 ILE A N 1
ATOM 773 C CA . ILE A 1 98 ? 0.779 6.717 1.803 1.00 94.19 98 ILE A CA 1
ATOM 774 C C . ILE A 1 98 ? 1.881 7.574 1.159 1.00 94.19 98 ILE A C 1
ATOM 776 O O . ILE A 1 98 ? 1.836 7.818 -0.049 1.00 94.19 98 ILE A O 1
ATOM 780 N N . GLN A 1 99 ? 2.847 8.047 1.950 1.00 94.50 99 GLN A N 1
ATOM 781 C CA . GLN A 1 99 ? 4.002 8.794 1.450 1.00 94.50 99 GLN A CA 1
ATOM 782 C C . GLN A 1 99 ? 4.933 7.900 0.630 1.00 94.50 99 GLN A C 1
ATOM 784 O O . GLN A 1 99 ? 5.375 8.335 -0.428 1.00 94.50 99 GLN A O 1
ATOM 789 N N . ASP A 1 100 ? 5.166 6.662 1.059 1.00 95.50 100 ASP A N 1
ATOM 790 C CA . ASP A 1 100 ? 6.003 5.695 0.350 1.00 95.50 100 ASP A CA 1
ATOM 791 C C . ASP A 1 100 ? 5.431 5.405 -1.039 1.00 95.50 100 ASP A C 1
ATOM 793 O O . ASP A 1 100 ? 6.148 5.516 -2.033 1.00 95.50 100 ASP A O 1
ATOM 797 N N . PHE A 1 101 ? 4.117 5.173 -1.150 1.00 94.69 101 PHE A N 1
ATOM 798 C CA . PHE A 1 101 ? 3.467 5.041 -2.45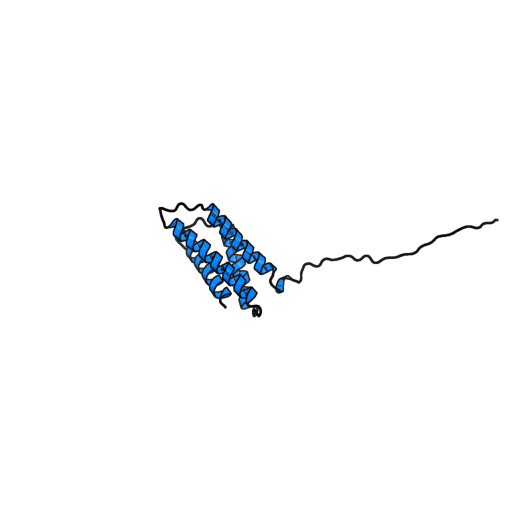4 1.00 94.69 101 PHE A CA 1
ATOM 799 C C . PHE A 1 101 ? 3.624 6.290 -3.327 1.00 94.69 101 PHE A C 1
ATOM 801 O O . PHE A 1 101 ? 3.900 6.168 -4.518 1.00 94.69 101 PHE A O 1
ATOM 808 N N . ALA A 1 102 ? 3.487 7.491 -2.761 1.00 92.62 102 ALA A N 1
ATOM 809 C CA . ALA A 1 102 ? 3.660 8.731 -3.517 1.00 92.62 102 ALA A CA 1
ATOM 810 C C . ALA A 1 102 ? 5.114 8.941 -3.988 1.00 92.62 102 ALA A C 1
ATOM 812 O O . ALA A 1 102 ? 5.343 9.440 -5.089 1.00 92.62 102 ALA A O 1
ATOM 813 N N . LEU A 1 103 ? 6.100 8.550 -3.176 1.00 93.00 103 LEU A N 1
ATOM 814 C CA . LEU A 1 103 ? 7.516 8.583 -3.549 1.00 93.00 103 LEU A CA 1
ATOM 815 C C . LEU A 1 103 ? 7.808 7.592 -4.674 1.00 93.00 103 LEU A C 1
ATOM 817 O O . LEU A 1 103 ? 8.431 7.971 -5.661 1.00 93.00 103 LEU A O 1
ATOM 821 N N . ILE A 1 104 ? 7.292 6.365 -4.563 1.00 92.50 104 ILE A N 1
ATOM 822 C CA . ILE A 1 104 ? 7.412 5.352 -5.613 1.00 92.50 104 ILE A CA 1
ATOM 823 C C . ILE A 1 104 ? 6.841 5.886 -6.930 1.00 92.50 104 ILE A C 1
ATOM 825 O O . ILE A 1 104 ? 7.525 5.819 -7.943 1.00 92.50 104 ILE A O 1
ATOM 829 N N . GLN A 1 105 ? 5.643 6.483 -6.914 1.00 90.94 105 GLN A N 1
ATOM 830 C CA . GLN A 1 105 ? 5.038 7.091 -8.108 1.00 90.94 105 GLN A CA 1
ATOM 831 C C . GLN A 1 105 ? 5.903 8.195 -8.724 1.00 90.94 105 GLN A C 1
ATOM 833 O O . GLN A 1 105 ? 6.003 8.286 -9.946 1.00 90.94 105 GLN A O 1
ATOM 838 N N . ARG A 1 106 ? 6.532 9.040 -7.898 1.00 88.31 106 ARG A N 1
ATOM 839 C CA . ARG A 1 106 ? 7.408 10.119 -8.373 1.00 88.31 106 ARG A CA 1
ATOM 840 C C . ARG A 1 106 ? 8.667 9.585 -9.054 1.00 88.31 106 ARG A C 1
ATOM 842 O O . ARG A 1 106 ? 9.144 10.199 -10.002 1.00 88.31 106 ARG A O 1
ATOM 849 N N . ASP A 1 107 ? 9.194 8.470 -8.563 1.00 84.56 107 ASP A N 1
ATOM 850 C CA . ASP A 1 107 ? 10.406 7.847 -9.090 1.00 84.56 107 ASP A CA 1
ATOM 851 C C . ASP A 1 107 ? 10.134 7.015 -10.363 1.00 84.56 107 ASP A C 1
ATOM 853 O O . ASP A 1 107 ? 11.071 6.505 -10.977 1.00 84.56 107 ASP A O 1
ATOM 857 N N . MET A 1 108 ? 8.869 6.881 -10.788 1.00 83.44 108 MET A N 1
ATOM 858 C CA . MET A 1 108 ? 8.510 6.159 -12.009 1.00 83.44 108 MET A CA 1
ATOM 859 C C . MET A 1 108 ? 8.973 6.897 -13.275 1.00 83.44 108 MET A C 1
ATOM 861 O O . MET A 1 108 ? 8.814 8.119 -13.389 1.00 83.44 108 MET A O 1
ATOM 865 N N . PRO A 1 109 ? 9.453 6.161 -14.295 1.00 69.06 109 PRO A N 1
ATOM 866 C CA . PRO A 1 109 ? 10.041 6.744 -15.503 1.00 69.06 109 PRO A CA 1
ATOM 867 C C . PRO A 1 109 ? 9.066 7.600 -16.334 1.00 69.06 109 PRO A C 1
ATOM 869 O O . PRO A 1 109 ? 9.502 8.449 -17.111 1.00 69.06 109 PRO A O 1
ATOM 872 N N . SER A 1 110 ? 7.749 7.462 -16.144 1.00 63.44 110 SER A N 1
ATOM 873 C CA . SER A 1 110 ? 6.729 8.262 -16.838 1.00 63.44 110 SER A CA 1
ATOM 874 C C . SER A 1 110 ? 6.557 9.694 -16.299 1.00 63.44 110 SER A C 1
ATOM 876 O O . SER A 1 110 ? 5.953 10.519 -16.984 1.00 63.44 110 SER A O 1
ATOM 878 N N . PHE A 1 111 ? 7.093 10.036 -15.118 1.00 54.31 111 PHE A N 1
ATOM 879 C CA . PHE A 1 111 ? 7.008 11.394 -14.547 1.00 54.31 111 PHE A CA 1
ATOM 880 C C . PHE A 1 111 ? 8.234 12.282 -14.823 1.00 54.31 111 PHE A C 1
ATOM 882 O O . PHE A 1 111 ? 8.191 13.484 -14.551 1.00 54.31 111 PHE A O 1
ATOM 889 N N . ALA A 1 112 ? 9.299 11.748 -15.430 1.00 50.34 112 ALA A N 1
ATOM 890 C CA . ALA A 1 112 ? 10.552 12.477 -15.666 1.00 50.34 112 ALA A CA 1
ATOM 891 C C . ALA A 1 112 ? 10.470 13.599 -16.729 1.00 50.34 112 ALA A C 1
ATOM 893 O O . ALA A 1 112 ? 11.454 14.290 -16.977 1.00 50.34 112 ALA A O 1
ATOM 894 N N . THR A 1 113 ? 9.313 13.832 -17.360 1.00 42.62 113 THR A N 1
ATOM 895 C CA . THR A 1 113 ? 9.170 14.796 -18.466 1.00 42.62 113 THR A CA 1
ATOM 896 C C . THR A 1 113 ? 8.103 15.860 -18.213 1.00 42.62 113 THR A C 1
ATOM 898 O O . THR A 1 113 ? 7.222 16.059 -19.042 1.00 42.62 113 THR A O 1
ATOM 901 N N . LYS A 1 114 ? 8.154 16.583 -17.083 1.00 50.19 114 LYS A N 1
ATOM 902 C CA . LYS A 1 114 ? 7.460 17.889 -16.952 1.00 50.19 114 LYS A CA 1
ATOM 903 C C . LYS A 1 114 ? 7.912 18.746 -15.762 1.00 50.19 114 LYS A C 1
ATOM 905 O O . LYS A 1 114 ? 7.106 19.373 -15.089 1.00 50.19 114 LYS A O 1
ATOM 910 N N . THR A 1 115 ? 9.216 18.883 -15.561 1.00 45.31 115 THR A N 1
ATOM 911 C CA . THR A 1 115 ? 9.775 20.113 -14.973 1.00 45.31 115 THR A CA 1
ATOM 912 C C . THR A 1 115 ? 10.611 20.790 -16.042 1.00 45.31 115 THR A C 1
ATOM 914 O O . THR A 1 115 ? 11.830 20.669 -16.077 1.00 45.31 115 THR A O 1
ATOM 917 N N . GLY A 1 116 ? 9.922 21.458 -16.971 1.00 39.59 116 GLY A N 1
ATOM 918 C CA . GLY A 1 116 ? 10.553 22.412 -17.870 1.00 39.59 116 GLY A CA 1
ATOM 919 C C . GLY A 1 116 ? 11.042 23.591 -17.043 1.00 39.59 116 GLY A C 1
ATOM 920 O O . GLY A 1 116 ? 10.297 24.542 -16.820 1.00 39.59 116 GLY A O 1
ATOM 921 N N . ILE A 1 117 ? 12.280 23.501 -16.566 1.00 52.88 117 ILE A N 1
ATOM 922 C CA . ILE A 1 117 ? 13.067 24.675 -16.222 1.00 52.88 117 ILE A CA 1
ATOM 923 C C . ILE A 1 117 ? 13.245 25.416 -17.549 1.00 52.88 117 ILE A C 1
ATOM 925 O O . ILE A 1 117 ? 13.963 24.963 -18.438 1.00 52.88 117 ILE A O 1
ATOM 929 N N . LYS A 1 118 ? 12.498 26.507 -17.734 1.00 47.28 118 LYS A N 1
ATOM 930 C CA . LYS A 1 118 ? 12.870 27.515 -18.722 1.00 47.28 118 LYS A CA 1
ATOM 931 C C . LYS A 1 118 ? 14.006 28.305 -18.095 1.00 47.28 118 LYS A C 1
ATOM 933 O O . LYS A 1 118 ? 13.767 29.274 -17.383 1.00 47.28 118 LYS A O 1
ATOM 938 N N . ASP A 1 119 ? 15.226 27.840 -18.321 1.00 47.06 119 ASP A N 1
ATOM 939 C CA . ASP A 1 119 ? 16.383 28.715 -18.251 1.00 47.06 119 ASP A CA 1
ATOM 940 C C . ASP A 1 119 ? 16.246 29.678 -19.435 1.00 47.06 119 ASP A C 1
ATOM 942 O O . ASP A 1 119 ? 16.567 29.341 -20.576 1.00 47.06 119 ASP A O 1
ATOM 946 N N . ASP A 1 120 ? 15.671 30.856 -19.183 1.00 46.28 120 ASP A N 1
ATOM 947 C CA . ASP A 1 120 ? 15.730 31.974 -20.122 1.00 46.28 120 ASP A CA 1
ATOM 948 C C . ASP A 1 120 ? 17.182 32.478 -20.167 1.00 46.28 120 ASP A C 1
ATOM 950 O O . ASP A 1 120 ? 17.583 33.425 -19.490 1.00 46.28 120 ASP A O 1
ATOM 954 N N . ASP A 1 121 ? 17.986 31.793 -20.980 1.00 48.84 121 ASP A N 1
ATOM 955 C CA . ASP A 1 121 ? 19.300 32.225 -21.437 1.00 48.84 121 ASP A CA 1
ATOM 956 C C . ASP A 1 121 ? 19.132 33.456 -22.343 1.00 48.84 121 ASP A C 1
ATOM 958 O O . ASP A 1 121 ? 18.974 33.360 -23.563 1.00 48.84 121 ASP A O 1
ATOM 962 N N . HIS A 1 122 ? 19.144 34.653 -21.749 1.00 50.94 122 HIS A N 1
ATOM 963 C CA . HIS A 1 122 ? 19.351 35.888 -22.505 1.00 50.94 122 HIS A CA 1
ATOM 964 C C . HIS A 1 122 ? 20.844 36.109 -22.761 1.00 50.94 122 HIS A C 1
ATOM 966 O O . HIS A 1 122 ? 21.561 36.869 -22.105 1.00 50.94 122 HIS A O 1
ATOM 972 N N . ARG A 1 123 ? 21.276 35.409 -23.805 1.00 53.62 123 ARG A N 1
ATOM 973 C CA . A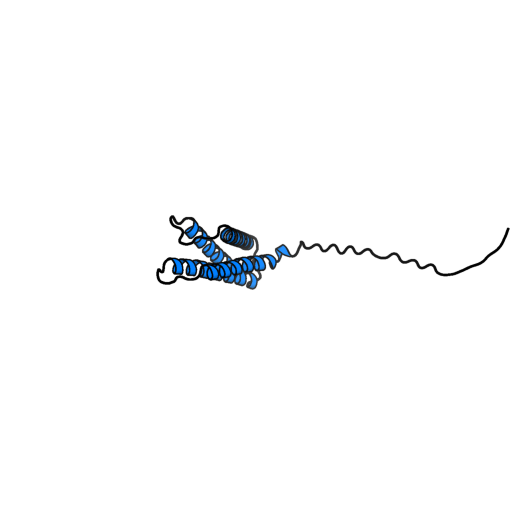RG A 1 123 ? 22.491 35.585 -24.587 1.00 53.62 123 ARG A CA 1
ATOM 974 C C . ARG A 1 123 ? 22.769 37.064 -24.912 1.00 53.62 123 ARG A C 1
ATOM 976 O O . ARG A 1 123 ? 22.092 37.680 -25.728 1.00 53.62 123 ARG A O 1
ATOM 983 N N . ARG A 1 124 ? 23.828 37.577 -24.273 1.00 51.69 124 ARG A N 1
ATOM 984 C CA . ARG A 1 124 ? 24.757 38.668 -24.649 1.00 51.69 124 ARG A CA 1
ATOM 985 C C . ARG A 1 124 ? 24.413 39.517 -25.887 1.00 51.69 124 ARG A C 1
ATOM 987 O O . ARG A 1 124 ? 24.395 39.008 -27.004 1.00 51.69 124 ARG A O 1
ATOM 994 N N . SER A 1 125 ? 24.505 40.839 -25.721 1.00 47.59 125 SER A N 1
ATOM 995 C CA . SER A 1 125 ? 25.182 41.673 -26.722 1.00 47.59 125 SER A CA 1
ATOM 996 C C . SER A 1 125 ? 26.157 42.641 -26.058 1.00 47.59 125 SER A C 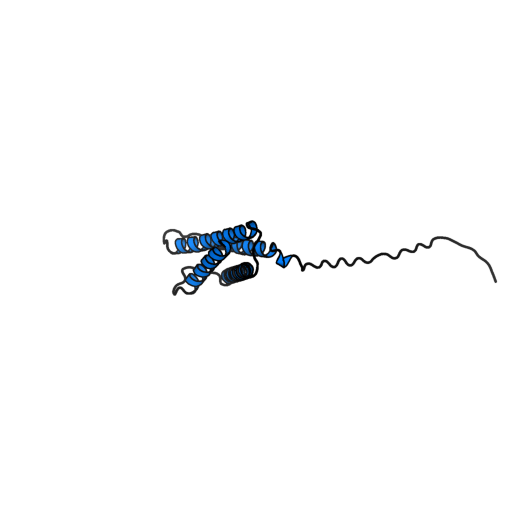1
ATOM 998 O O . SER A 1 125 ? 25.794 43.553 -25.321 1.00 47.59 125 SER A O 1
ATOM 1000 N N . SER A 1 126 ? 27.429 42.363 -26.306 1.00 63.44 126 SER A N 1
ATOM 1001 C CA . SER A 1 126 ? 28.595 43.179 -26.026 1.00 63.44 126 SER A CA 1
ATOM 1002 C C . SER A 1 126 ? 28.821 44.164 -27.170 1.00 63.44 126 SER A C 1
ATOM 1004 O O . SER A 1 126 ? 29.051 43.719 -28.291 1.00 63.44 126 SER A O 1
ATOM 1006 N N . THR A 1 127 ? 28.919 45.459 -26.881 1.00 48.38 127 THR A N 1
ATOM 1007 C CA . THR A 1 127 ? 29.790 46.356 -27.655 1.00 48.38 127 THR A CA 1
ATOM 1008 C C . THR A 1 127 ? 30.385 47.415 -26.739 1.00 48.38 127 THR A C 1
ATOM 1010 O O . THR A 1 127 ? 29.690 48.314 -26.271 1.00 48.38 127 THR A O 1
ATOM 1013 N N . CYS A 1 128 ? 31.689 47.294 -26.510 1.00 45.00 128 CYS A N 1
ATOM 1014 C CA . CYS A 1 128 ? 32.548 48.340 -25.983 1.00 45.00 128 CYS A CA 1
ATOM 1015 C C . CYS A 1 128 ? 32.550 49.542 -26.939 1.00 45.00 128 CYS A C 1
ATOM 1017 O O . CYS A 1 128 ? 32.703 49.363 -28.148 1.00 45.00 128 CYS A O 1
ATOM 1019 N N . ARG A 1 129 ? 32.481 50.763 -26.408 1.00 46.84 129 ARG A N 1
ATOM 1020 C CA . ARG A 1 129 ? 33.114 51.929 -27.034 1.00 46.84 129 ARG A CA 1
ATOM 1021 C C . ARG A 1 129 ? 33.832 52.704 -25.951 1.00 46.84 129 ARG A C 1
ATOM 1023 O O . ARG A 1 129 ? 33.204 53.241 -25.047 1.00 46.84 129 ARG A O 1
ATOM 1030 N N . ASP A 1 130 ? 35.146 52.717 -26.073 1.00 46.22 130 ASP A N 1
ATOM 1031 C CA . ASP A 1 130 ? 36.025 53.617 -25.357 1.00 46.22 130 ASP A CA 1
ATOM 1032 C C . ASP A 1 130 ? 36.796 54.441 -26.402 1.00 46.22 130 ASP A C 1
ATOM 1034 O O . ASP A 1 130 ? 37.127 53.923 -27.472 1.00 46.22 130 ASP A O 1
ATOM 1038 N N . LYS A 1 131 ? 37.103 55.682 -26.005 1.00 51.84 131 LYS A N 1
ATOM 1039 C CA . LYS A 1 131 ? 38.140 56.606 -26.507 1.00 51.84 131 LYS A CA 1
ATOM 1040 C C . LYS A 1 131 ? 37.804 57.706 -27.544 1.00 51.84 131 LYS A C 1
ATOM 1042 O O . LYS A 1 131 ? 37.750 57.492 -28.747 1.00 51.84 131 LYS A O 1
ATOM 1047 N N . THR A 1 132 ? 37.737 58.922 -26.973 1.00 45.06 132 THR A N 1
ATOM 1048 C CA . THR A 1 132 ? 38.524 60.160 -27.248 1.00 45.06 132 THR A CA 1
ATOM 1049 C C . THR A 1 132 ? 38.367 60.996 -28.532 1.00 45.06 132 THR A C 1
ATOM 1051 O O . THR A 1 132 ? 38.797 60.581 -29.596 1.00 45.06 132 THR A O 1
ATOM 1054 N N . ALA A 1 133 ? 37.953 62.256 -28.294 1.00 50.69 133 ALA A N 1
ATOM 1055 C CA . ALA A 1 133 ? 38.607 63.555 -28.583 1.00 50.69 133 ALA A CA 1
ATOM 1056 C C . ALA A 1 133 ? 38.896 64.050 -30.025 1.00 50.69 133 ALA A C 1
ATOM 1058 O O . ALA A 1 133 ? 39.199 63.278 -30.923 1.00 50.69 133 ALA A O 1
ATOM 1059 N N . VAL A 1 134 ? 38.946 65.399 -30.118 1.00 47.94 134 VAL A N 1
ATOM 1060 C CA . VAL A 1 134 ? 39.259 66.323 -31.246 1.00 47.94 134 VAL A CA 1
ATOM 1061 C C . VAL A 1 134 ? 37.984 66.744 -32.005 1.00 47.94 134 VAL A C 1
ATOM 1063 O O . VAL A 1 134 ? 37.251 65.881 -32.455 1.00 47.94 134 VAL A O 1
ATOM 1066 N N . GLY A 1 135 ? 37.563 68.005 -32.164 1.00 48.25 135 GLY A N 1
ATOM 1067 C CA . GLY A 1 135 ? 38.201 69.325 -32.110 1.00 48.25 135 GLY A CA 1
ATOM 1068 C C . GLY A 1 135 ? 37.851 70.099 -33.403 1.00 48.25 135 GLY A C 1
ATOM 1069 O O . GLY A 1 135 ? 37.876 69.480 -34.461 1.00 48.25 135 GLY A O 1
ATOM 1070 N N . LEU A 1 136 ? 37.611 71.418 -33.285 1.00 49.16 136 LEU A N 1
ATOM 1071 C CA . LEU A 1 136 ? 37.624 72.496 -34.313 1.00 49.16 136 LEU A CA 1
ATOM 1072 C C . LEU A 1 136 ? 36.313 72.925 -35.023 1.00 49.16 136 LEU A C 1
ATOM 1074 O O . LEU A 1 136 ? 35.682 72.126 -35.705 1.00 49.16 136 LEU A O 1
ATOM 1078 N N . ASP A 1 137 ? 35.994 74.222 -34.818 1.00 45.84 137 ASP A N 1
ATOM 1079 C CA . ASP A 1 137 ? 35.611 75.316 -35.753 1.00 45.84 137 ASP A CA 1
ATOM 1080 C C . ASP A 1 137 ? 34.714 74.973 -36.966 1.00 45.84 137 ASP A C 1
ATOM 1082 O O . ASP A 1 137 ? 34.974 74.022 -37.696 1.00 45.84 137 ASP A O 1
ATOM 1086 N N . VAL A 1 138 ? 33.628 75.704 -37.267 1.00 51.28 138 VAL A N 1
ATOM 1087 C CA . VAL A 1 138 ? 33.520 77.128 -37.679 1.00 51.28 138 VAL A CA 1
ATOM 1088 C C . VAL A 1 138 ? 32.119 77.674 -37.386 1.00 51.28 138 VAL A C 1
ATOM 1090 O O . VAL A 1 138 ? 31.145 76.914 -37.590 1.00 51.28 138 VAL A O 1
#

Foldseek 3Di:
DLLLVLLVVLVVLLVCQVPDPDRLDPPDPVLSVLSNVLSVVVNVVVVVDDPPDVPLSVLSNVLSVLSVCLSVVSSVQSVDPPRPDPVVVSVVSSVVSSVSSVVSVCPDPVNPPPPPPPPPPPDDDDDDDDDDDDDDDD

Sequence (138 aa):
MAAYASLVSVMHIIQTIHNHPRPPISFYNKQLKSLTNNITFLQQFLETHSIEDDGLESRIADAAYAAEDIIESHIADQIEPTKTLCSTSFYISLRKVIQDFALIQRDMPSFATKTGIKDDDHRRSSTCRDKTAVGLDV